Protein AF-A0A834F312-F1 (afdb_monomer_lite)

InterPro domains:
  IPR051148 Zona Pellucida Domain Glycoprotein [PTHR23343] (2-98)

Organism: Oryzias melastigma (NCBI:txid30732)

Sequence (128 aa):
MPVVECGEEAMTLTVRRRRAVQLFLDRANESSVALFHLPPHCGYAVQTNWRDLSLMARYDACHISLEEGRYVLPLLWKGTPIKVSCPVSQLKLLAVRPSSLCCSPYGMTVRVEEVLNEEEPSINGTFV

Structure (mmCIF, N/CA/C/O backbone):
data_AF-A0A834F312-F1
#
_entry.id   AF-A0A834F312-F1
#
loop_
_atom_site.group_PDB
_atom_site.id
_atom_site.type_symbol
_atom_site.label_atom_id
_atom_site.label_alt_id
_atom_site.label_comp_id
_atom_site.label_asym_id
_atom_site.label_entity_id
_atom_site.label_seq_id
_atom_site.pdbx_PDB_ins_code
_atom_site.Cartn_x
_atom_site.Cartn_y
_atom_site.Cartn_z
_atom_site.occupancy
_atom_site.B_iso_or_equiv
_atom_site.auth_seq_id
_atom_site.auth_comp_id
_atom_site.auth_asym_id
_atom_site.auth_atom_id
_atom_site.pdbx_PDB_model_num
ATOM 1 N N . MET A 1 1 ? -9.750 -0.284 -13.789 1.00 72.38 1 MET A N 1
ATOM 2 C CA . MET A 1 1 ? -9.674 0.812 -12.810 1.00 72.38 1 MET A CA 1
ATOM 3 C C . MET A 1 1 ? -9.112 0.216 -11.528 1.00 72.38 1 MET A C 1
ATOM 5 O O . MET A 1 1 ? -9.448 -0.941 -11.291 1.00 72.38 1 MET A O 1
ATOM 9 N N . PRO A 1 2 ? -8.181 0.872 -10.815 1.00 91.31 2 PRO A N 1
ATOM 10 C CA . PRO A 1 2 ? -7.781 0.404 -9.491 1.00 91.31 2 PRO A CA 1
ATOM 11 C C . PRO A 1 2 ? -8.971 0.521 -8.531 1.00 91.31 2 PRO A C 1
ATOM 13 O O . PRO A 1 2 ? -9.775 1.441 -8.675 1.00 91.31 2 PRO A O 1
ATOM 16 N N . VAL A 1 3 ? -9.091 -0.419 -7.602 1.00 96.06 3 VAL A N 1
ATOM 17 C CA . VAL A 1 3 ? -10.130 -0.449 -6.566 1.00 96.06 3 VAL A CA 1
ATOM 18 C C . VAL A 1 3 ? -9.434 -0.538 -5.218 1.00 96.06 3 VAL A C 1
ATOM 20 O O . VAL A 1 3 ? -8.445 -1.258 -5.091 1.00 96.06 3 VAL A O 1
ATOM 23 N N . VAL A 1 4 ? -9.930 0.220 -4.246 1.00 97.19 4 VAL A N 1
ATOM 24 C CA . VAL A 1 4 ? -9.429 0.223 -2.872 1.00 97.19 4 VAL A CA 1
ATOM 25 C C . VAL A 1 4 ? -10.583 -0.174 -1.971 1.00 97.19 4 VAL A C 1
ATOM 27 O O . VAL A 1 4 ? -11.621 0.483 -1.980 1.00 97.19 4 VAL A O 1
ATOM 30 N N . GLU A 1 5 ? -10.394 -1.246 -1.216 1.00 97.44 5 GLU A N 1
ATOM 31 C CA . GLU A 1 5 ? -11.357 -1.735 -0.236 1.00 97.44 5 GLU A CA 1
ATOM 32 C C . GLU A 1 5 ? -10.797 -1.495 1.161 1.00 97.44 5 GLU A C 1
ATOM 34 O O . GLU A 1 5 ? -9.675 -1.899 1.465 1.00 97.44 5 GLU A O 1
ATOM 39 N N . CYS A 1 6 ? -11.569 -0.808 1.998 1.00 96.56 6 CYS A N 1
ATOM 40 C CA . CYS A 1 6 ? -11.188 -0.489 3.366 1.00 96.56 6 CYS A CA 1
ATOM 41 C C . CYS A 1 6 ? -11.852 -1.489 4.307 1.00 96.56 6 CYS A C 1
ATOM 43 O O . CYS A 1 6 ? -13.064 -1.436 4.511 1.00 96.56 6 CYS A O 1
ATOM 45 N N . GLY A 1 7 ? -11.058 -2.406 4.848 1.00 92.94 7 GLY A N 1
ATOM 46 C CA . GLY A 1 7 ? -11.473 -3.294 5.923 1.00 92.94 7 GLY A CA 1
ATOM 47 C C . GLY A 1 7 ? -11.228 -2.667 7.292 1.00 92.94 7 GLY A C 1
ATOM 48 O O . GLY A 1 7 ? -10.727 -1.544 7.414 1.00 92.94 7 GLY A O 1
ATOM 49 N N . GLU A 1 8 ? -11.557 -3.425 8.333 1.00 89.69 8 GLU A N 1
ATOM 50 C CA . GLU A 1 8 ? -11.376 -2.999 9.718 1.00 89.69 8 GLU A CA 1
ATOM 51 C C . GLU A 1 8 ? -9.895 -2.868 10.095 1.00 89.69 8 GLU A C 1
ATOM 53 O O . GLU A 1 8 ? -9.495 -1.871 10.693 1.00 89.69 8 GLU A O 1
ATOM 58 N N . GLU A 1 9 ? -9.058 -3.834 9.711 1.00 91.69 9 GLU A N 1
ATOM 59 C CA . GLU A 1 9 ? -7.635 -3.893 10.086 1.00 91.69 9 GLU A CA 1
ATOM 60 C C . GLU A 1 9 ? -6.663 -3.631 8.934 1.00 91.69 9 GLU A C 1
ATOM 62 O O . GLU A 1 9 ? -5.473 -3.414 9.168 1.00 91.69 9 GLU A O 1
ATOM 67 N N . ALA A 1 10 ? -7.150 -3.645 7.697 1.00 95.38 10 ALA A N 1
ATOM 68 C CA . ALA A 1 10 ? -6.325 -3.550 6.505 1.00 95.38 10 ALA A CA 1
ATOM 69 C C . ALA A 1 10 ? -7.075 -2.882 5.355 1.00 95.38 10 ALA A C 1
ATOM 71 O O . ALA A 1 10 ? -8.304 -2.925 5.286 1.00 95.38 10 ALA A O 1
ATOM 72 N N . MET A 1 11 ? -6.316 -2.336 4.410 1.00 97.31 11 MET A N 1
ATOM 73 C CA . MET A 1 11 ? -6.816 -1.925 3.103 1.00 97.31 11 MET A CA 1
ATOM 74 C C . MET A 1 11 ? -6.338 -2.891 2.021 1.00 97.31 11 MET A C 1
ATOM 76 O O . MET A 1 11 ? -5.225 -3.414 2.098 1.00 97.31 11 MET A O 1
ATOM 80 N N . THR A 1 12 ? -7.151 -3.086 0.988 1.00 97.62 12 THR A N 1
ATOM 81 C CA . THR A 1 12 ? -6.804 -3.918 -0.167 1.00 97.62 12 THR A CA 1
ATOM 82 C C . THR A 1 12 ? -6.849 -3.093 -1.446 1.00 97.62 12 THR A C 1
ATOM 84 O O . THR A 1 12 ? -7.900 -2.591 -1.838 1.00 97.62 12 THR A O 1
ATOM 87 N N . LEU A 1 13 ? -5.703 -2.957 -2.116 1.00 97.31 13 LEU A N 1
ATOM 88 C CA . LEU A 1 13 ? -5.585 -2.360 -3.444 1.00 97.31 13 LEU A CA 1
ATOM 89 C C . LEU A 1 13 ? -5.638 -3.459 -4.507 1.00 97.31 13 LEU A C 1
ATOM 91 O O . LEU A 1 13 ? -4.700 -4.243 -4.642 1.00 97.31 13 LEU A O 1
ATOM 95 N N . THR A 1 14 ? -6.678 -3.444 -5.336 1.00 97.06 14 THR A N 1
ATOM 96 C CA . THR A 1 14 ? -6.785 -4.312 -6.512 1.00 97.06 14 THR A CA 1
ATOM 97 C C . THR A 1 14 ? -6.537 -3.520 -7.787 1.00 97.06 14 THR A C 1
ATOM 99 O O . THR A 1 14 ? -7.192 -2.516 -8.072 1.00 97.06 14 THR A O 1
ATOM 102 N N . VAL A 1 15 ? -5.597 -3.979 -8.606 1.00 96.31 15 VAL A N 1
ATOM 103 C CA . VAL A 1 15 ? -5.215 -3.323 -9.857 1.00 96.31 15 VAL A CA 1
ATOM 104 C C . VAL A 1 15 ? -4.923 -4.356 -10.937 1.00 96.31 15 VAL A C 1
ATOM 106 O O . VAL A 1 15 ? -4.431 -5.448 -10.679 1.00 96.31 15 VAL A O 1
ATOM 109 N N . ARG A 1 16 ? -5.177 -3.999 -12.199 1.00 96.12 16 ARG A N 1
ATOM 110 C CA . ARG A 1 16 ? -4.831 -4.861 -13.338 1.00 96.12 16 ARG A CA 1
ATOM 111 C C . ARG A 1 16 ? -3.343 -5.184 -13.320 1.00 96.12 16 ARG A C 1
ATOM 113 O O . ARG A 1 16 ? -2.528 -4.263 -13.257 1.00 96.12 16 ARG A O 1
ATOM 120 N N . ARG A 1 17 ? -2.985 -6.456 -13.510 1.00 93.69 17 ARG A N 1
ATOM 121 C CA . ARG A 1 17 ? -1.593 -6.936 -13.442 1.00 93.69 17 ARG A CA 1
ATOM 122 C C . ARG A 1 17 ? -0.644 -6.128 -14.335 1.00 93.69 17 ARG A C 1
ATOM 124 O O . ARG A 1 17 ? 0.411 -5.692 -13.893 1.00 93.69 17 ARG A O 1
ATOM 131 N N . ARG A 1 18 ? -1.077 -5.815 -15.562 1.00 93.12 18 ARG A N 1
ATOM 132 C CA . ARG A 1 18 ? -0.337 -4.973 -16.528 1.00 93.12 18 ARG A CA 1
ATOM 133 C C . ARG A 1 18 ? -0.058 -3.536 -16.065 1.00 93.12 18 ARG A C 1
ATOM 135 O O . ARG A 1 18 ? 0.801 -2.879 -16.631 1.00 93.12 18 ARG A O 1
ATOM 142 N N . ARG A 1 19 ? -0.822 -3.016 -15.101 1.00 93.12 19 ARG A N 1
ATOM 143 C CA . ARG A 1 19 ? -0.605 -1.691 -14.495 1.00 93.12 19 ARG A CA 1
ATOM 144 C C . ARG A 1 19 ? 0.198 -1.799 -13.201 1.00 93.12 19 ARG A C 1
ATOM 146 O O . ARG A 1 19 ? 0.976 -0.899 -12.921 1.00 93.12 19 ARG A O 1
ATOM 153 N N . ALA A 1 20 ? 0.067 -2.908 -12.473 1.00 93.06 20 ALA A N 1
ATOM 154 C CA . ALA A 1 20 ? 0.824 -3.171 -11.250 1.00 93.06 20 ALA A CA 1
ATOM 155 C C . ALA A 1 20 ? 2.346 -3.133 -11.458 1.00 93.06 20 ALA A C 1
ATOM 157 O O . ALA A 1 20 ? 3.069 -2.738 -10.558 1.00 93.06 20 ALA A O 1
ATOM 158 N N . VAL A 1 21 ? 2.837 -3.471 -12.657 1.00 92.06 21 VAL A N 1
ATOM 159 C CA . VAL A 1 21 ? 4.277 -3.401 -12.995 1.00 92.06 21 VAL A CA 1
ATOM 160 C C . VAL A 1 21 ? 4.845 -1.977 -12.967 1.00 92.06 21 VAL A C 1
ATOM 162 O O . VAL A 1 21 ? 6.054 -1.796 -12.987 1.00 92.06 21 VAL A O 1
ATOM 165 N N . GLN A 1 22 ? 3.977 -0.964 -12.960 1.00 94.31 22 GLN A N 1
ATOM 166 C CA . GLN A 1 22 ? 4.352 0.447 -12.877 1.00 94.31 22 GLN A CA 1
ATOM 167 C C . GLN A 1 22 ? 4.195 1.005 -11.460 1.00 94.31 22 GLN A C 1
ATOM 169 O O . GLN A 1 22 ? 4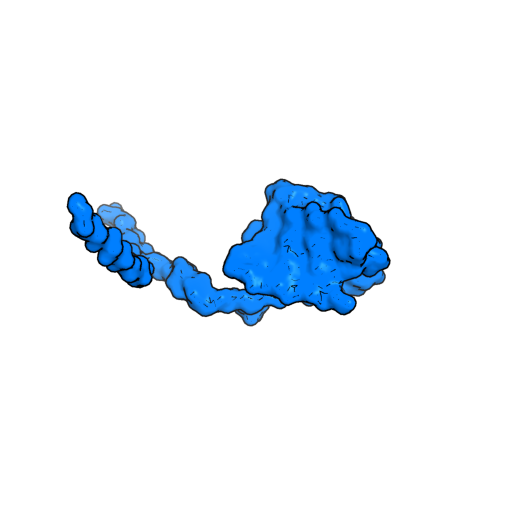.398 2.205 -11.273 1.00 94.31 22 GLN A O 1
ATOM 174 N N . LEU A 1 23 ? 3.783 0.166 -10.504 1.00 95.19 23 LEU A N 1
ATOM 175 C CA . LEU A 1 23 ? 3.531 0.542 -9.124 1.00 95.19 23 LEU A CA 1
ATOM 176 C C . LEU A 1 23 ? 4.630 0.009 -8.210 1.00 95.19 23 LEU A C 1
ATOM 178 O O . LEU A 1 23 ? 4.996 -1.169 -8.257 1.00 95.19 23 LEU A O 1
ATOM 182 N N . PHE A 1 24 ? 5.109 0.896 -7.351 1.00 95.75 24 PHE A N 1
ATOM 183 C CA . PHE A 1 24 ? 6.127 0.614 -6.352 1.00 95.75 24 PHE A CA 1
ATOM 184 C C . PHE A 1 24 ? 5.670 1.170 -5.009 1.00 95.75 24 PHE A C 1
ATOM 186 O O . PHE A 1 24 ? 4.967 2.176 -4.973 1.00 95.75 24 PHE A O 1
ATOM 193 N N . LEU A 1 25 ? 6.069 0.530 -3.917 1.00 94.88 25 LEU A N 1
ATOM 194 C CA . LEU A 1 25 ? 5.964 1.103 -2.585 1.00 94.88 25 LEU A CA 1
ATOM 195 C C . LEU A 1 25 ? 6.958 2.254 -2.466 1.00 94.88 25 LEU A C 1
ATOM 197 O O . LEU A 1 25 ? 8.148 2.075 -2.752 1.00 94.88 25 LEU A O 1
ATOM 201 N N . ASP A 1 26 ? 6.459 3.415 -2.055 1.00 94.44 26 ASP A N 1
ATOM 202 C CA . ASP A 1 26 ? 7.300 4.555 -1.732 1.00 94.44 26 ASP A CA 1
ATOM 203 C C . ASP A 1 26 ? 7.802 4.402 -0.294 1.00 94.44 26 ASP A C 1
ATOM 205 O O . ASP A 1 26 ? 7.018 4.343 0.653 1.00 94.44 26 ASP A O 1
ATOM 209 N N . ARG A 1 27 ? 9.122 4.295 -0.139 1.00 90.56 27 ARG A N 1
ATOM 210 C CA . ARG A 1 27 ? 9.785 4.169 1.163 1.00 90.56 27 ARG A CA 1
ATOM 211 C C . ARG A 1 27 ? 10.565 5.434 1.527 1.00 90.56 27 ARG A C 1
ATOM 213 O O . ARG A 1 27 ? 11.498 5.373 2.326 1.00 90.56 27 ARG A O 1
ATOM 220 N N . ALA A 1 28 ? 10.183 6.574 0.947 1.00 84.38 28 ALA A N 1
ATOM 221 C CA . ALA A 1 28 ? 10.818 7.871 1.137 1.00 84.38 28 ALA A CA 1
ATOM 222 C C . ALA A 1 28 ? 12.329 7.838 0.837 1.00 84.38 28 ALA A C 1
ATOM 224 O O . ALA A 1 28 ? 12.728 7.872 -0.324 1.00 84.38 28 ALA A O 1
ATOM 225 N N . ASN A 1 29 ? 13.172 7.758 1.872 1.00 82.44 29 ASN A N 1
ATOM 226 C CA . ASN A 1 29 ? 14.633 7.791 1.740 1.00 82.44 29 ASN A CA 1
ATOM 227 C C . ASN A 1 29 ? 15.255 6.426 1.395 1.00 82.44 29 ASN A C 1
ATOM 229 O O . ASN A 1 29 ? 16.466 6.339 1.195 1.00 82.44 29 ASN A O 1
ATOM 233 N N . GLU A 1 30 ? 14.457 5.361 1.334 1.00 87.19 30 GLU A N 1
ATOM 234 C CA . GLU A 1 30 ? 14.905 4.033 0.914 1.00 87.19 30 GLU A CA 1
ATOM 235 C C . GLU A 1 30 ? 14.548 3.746 -0.550 1.00 87.19 30 GLU A C 1
ATOM 237 O O . GLU A 1 30 ? 13.697 4.394 -1.160 1.00 87.19 30 GLU A O 1
ATOM 242 N N . SER A 1 31 ? 15.172 2.718 -1.131 1.00 90.00 31 SER A N 1
ATOM 243 C CA . SER A 1 31 ? 14.842 2.280 -2.489 1.00 90.00 31 SER A CA 1
ATOM 244 C C . SER A 1 31 ? 13.375 1.861 -2.593 1.00 90.00 31 SER A C 1
ATOM 246 O O . SER A 1 31 ? 12.862 1.149 -1.733 1.00 90.00 31 SER A O 1
ATOM 248 N N . SER A 1 32 ? 12.682 2.264 -3.656 1.00 92.56 32 SER A N 1
ATOM 249 C CA . SER A 1 32 ? 11.307 1.806 -3.884 1.00 92.56 32 SER A CA 1
ATOM 250 C C . SER A 1 32 ? 11.265 0.304 -4.196 1.00 92.56 32 SER A C 1
ATOM 252 O O . SER A 1 32 ? 12.211 -0.260 -4.752 1.00 92.56 32 SER A O 1
ATOM 254 N N . VAL A 1 33 ? 10.169 -0.362 -3.826 1.00 93.44 33 VAL A N 1
ATOM 255 C CA . VAL A 1 33 ? 10.005 -1.816 -4.013 1.00 93.44 33 VAL A CA 1
ATOM 256 C C . VAL A 1 33 ? 8.804 -2.079 -4.899 1.00 93.44 33 VAL A C 1
ATOM 258 O O . VAL A 1 33 ? 7.714 -1.586 -4.630 1.00 93.44 33 VAL A O 1
ATOM 261 N N . ALA A 1 34 ? 8.980 -2.865 -5.959 1.00 93.75 34 ALA A N 1
ATOM 262 C CA . ALA A 1 34 ? 7.863 -3.239 -6.819 1.00 93.75 34 ALA A CA 1
ATOM 263 C C . ALA A 1 34 ? 6.820 -4.031 -6.021 1.00 93.75 34 ALA A C 1
ATOM 265 O O . ALA A 1 34 ? 7.184 -4.917 -5.247 1.00 93.75 34 ALA A O 1
ATOM 266 N N . LEU A 1 35 ? 5.529 -3.778 -6.263 1.00 92.44 35 LEU A N 1
ATOM 267 C CA . LEU A 1 35 ? 4.460 -4.430 -5.491 1.00 92.44 35 LEU A CA 1
ATOM 268 C C . LEU A 1 35 ? 4.540 -5.964 -5.520 1.00 92.44 35 LEU A C 1
ATOM 270 O O . LEU A 1 35 ? 4.227 -6.611 -4.532 1.00 92.44 35 LEU A O 1
ATOM 274 N N . PHE A 1 36 ? 5.006 -6.551 -6.624 1.00 88.69 36 PHE A N 1
ATOM 275 C CA . PHE A 1 36 ? 5.184 -8.002 -6.770 1.00 88.69 36 PHE A CA 1
ATOM 276 C C . PHE A 1 36 ? 6.252 -8.611 -5.851 1.00 88.69 36 PHE A C 1
ATOM 278 O O . PHE A 1 36 ? 6.259 -9.822 -5.656 1.00 88.69 36 PHE A O 1
ATOM 285 N N . HIS A 1 37 ? 7.163 -7.791 -5.332 1.00 89.06 37 HIS A N 1
ATOM 286 C CA . HIS A 1 37 ? 8.304 -8.214 -4.523 1.00 89.06 37 HIS A CA 1
ATOM 287 C C . HIS A 1 37 ? 8.212 -7.713 -3.084 1.00 89.06 37 HIS A C 1
ATOM 289 O O . HIS A 1 37 ? 9.210 -7.742 -2.365 1.00 89.06 37 HIS A O 1
ATOM 295 N N . LEU A 1 38 ? 7.040 -7.231 -2.657 1.00 87.69 38 LEU A N 1
ATOM 296 C CA . LEU A 1 38 ? 6.883 -6.768 -1.290 1.00 87.69 38 LEU A CA 1
ATOM 297 C C . LEU A 1 38 ? 7.088 -7.926 -0.306 1.00 87.69 38 LEU A C 1
ATOM 299 O O . LEU A 1 38 ? 6.411 -8.952 -0.420 1.00 87.69 38 LEU A O 1
ATOM 303 N N . PRO A 1 39 ? 8.020 -7.783 0.652 1.00 76.19 39 PRO A N 1
ATOM 304 C CA . PRO A 1 39 ? 8.270 -8.820 1.632 1.00 76.19 39 PRO A CA 1
ATOM 305 C C . PRO A 1 39 ? 7.074 -8.933 2.593 1.00 76.19 39 PRO A C 1
ATOM 307 O O . PRO A 1 39 ? 6.575 -7.912 3.071 1.00 76.19 39 PRO A O 1
ATOM 310 N N . PRO A 1 40 ? 6.643 -10.154 2.953 1.00 80.19 40 PRO A N 1
ATOM 311 C CA . PRO A 1 40 ? 5.493 -10.359 3.838 1.00 80.19 40 PRO A CA 1
ATOM 312 C C . PRO A 1 40 ? 5.775 -9.991 5.304 1.00 80.19 40 PRO A C 1
ATOM 314 O O . PRO A 1 40 ? 4.864 -9.939 6.123 1.00 80.19 40 PRO A O 1
ATOM 317 N N . HIS A 1 41 ? 7.038 -9.728 5.651 1.00 82.56 41 HIS A N 1
ATOM 318 C CA . HIS A 1 41 ? 7.506 -9.598 7.032 1.00 82.56 41 HIS A CA 1
ATOM 319 C C . HIS A 1 41 ? 6.935 -8.404 7.809 1.00 82.56 41 HIS A C 1
ATOM 321 O O . HIS A 1 41 ? 7.099 -8.361 9.023 1.00 82.56 41 HIS A O 1
ATOM 327 N N . CYS A 1 42 ? 6.265 -7.455 7.149 1.00 87.62 42 CYS A N 1
ATOM 328 C CA . CYS A 1 42 ? 5.732 -6.266 7.812 1.00 87.62 42 CYS A CA 1
ATOM 329 C C . CYS A 1 42 ? 4.318 -5.895 7.349 1.00 87.62 42 CYS A C 1
ATOM 331 O O . CYS A 1 42 ? 4.078 -4.791 6.869 1.00 87.62 42 CYS A O 1
ATOM 333 N N . GLY A 1 43 ? 3.381 -6.837 7.462 1.00 93.06 43 GLY A N 1
ATOM 334 C CA . GLY A 1 43 ? 1.946 -6.557 7.326 1.00 93.06 43 GLY A CA 1
ATOM 335 C C . GLY A 1 43 ? 1.425 -6.396 5.895 1.00 93.06 43 GLY A C 1
ATOM 336 O O . GLY A 1 43 ? 0.289 -5.956 5.709 1.00 93.06 43 GLY A O 1
ATOM 337 N N . TYR A 1 44 ? 2.221 -6.787 4.897 1.00 95.12 44 TYR A N 1
ATOM 338 C CA . TYR A 1 44 ? 1.823 -6.839 3.492 1.00 95.12 44 TYR A CA 1
ATOM 339 C C . TYR A 1 44 ? 1.532 -8.269 3.042 1.00 95.12 44 TYR A C 1
ATOM 341 O O . TYR A 1 44 ? 2.277 -9.195 3.359 1.00 95.12 44 TYR A O 1
ATOM 349 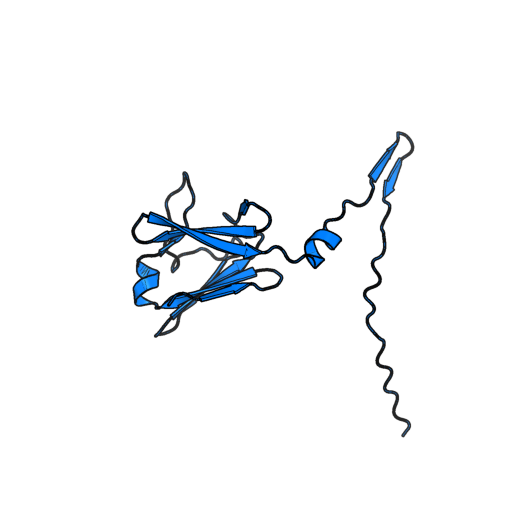N N . ALA A 1 45 ? 0.491 -8.440 2.232 1.00 94.81 45 ALA A N 1
ATOM 350 C CA . ALA A 1 45 ? 0.224 -9.676 1.512 1.00 94.81 45 ALA A CA 1
ATOM 351 C C . ALA A 1 45 ? -0.099 -9.369 0.049 1.00 94.81 45 ALA A C 1
ATOM 353 O O . ALA A 1 45 ? -0.950 -8.534 -0.259 1.00 94.81 45 ALA A O 1
ATOM 354 N N . VAL A 1 46 ? 0.589 -10.058 -0.861 1.00 94.69 46 VAL A N 1
ATOM 355 C CA . VAL A 1 46 ? 0.440 -9.865 -2.305 1.00 94.69 46 VAL A CA 1
ATOM 356 C C . VAL A 1 46 ? -0.135 -11.129 -2.913 1.00 94.69 46 VAL A C 1
ATOM 358 O O . VAL A 1 46 ? 0.453 -12.204 -2.815 1.00 94.69 46 VAL A O 1
ATOM 361 N N . GLN A 1 47 ? -1.270 -10.990 -3.587 1.00 94.38 47 GLN A N 1
ATOM 362 C CA . GLN A 1 47 ? -1.866 -12.049 -4.387 1.00 94.38 47 GLN A CA 1
ATOM 363 C C . GLN A 1 47 ? -1.939 -11.610 -5.842 1.00 94.38 47 GLN A C 1
ATOM 365 O O . GLN A 1 47 ? -2.269 -10.468 -6.160 1.00 94.38 47 GLN A O 1
ATOM 370 N N . THR A 1 48 ? -1.645 -12.518 -6.765 1.00 93.00 48 THR A N 1
ATOM 371 C CA . THR A 1 48 ? -1.740 -12.228 -8.194 1.00 93.00 48 THR A CA 1
ATOM 372 C C . THR A 1 48 ? -2.410 -13.370 -8.931 1.00 93.00 48 THR A C 1
ATOM 374 O O . THR A 1 48 ? -2.143 -14.539 -8.676 1.00 93.00 48 THR A O 1
ATOM 377 N N . ASN A 1 49 ? -3.267 -13.018 -9.881 1.00 92.06 49 ASN A N 1
ATOM 378 C CA . ASN A 1 49 ? -3.824 -13.946 -10.852 1.00 92.06 49 ASN A CA 1
ATOM 379 C C . ASN A 1 49 ? -3.492 -13.454 -12.272 1.00 92.06 49 ASN A C 1
ATOM 381 O O . ASN A 1 49 ? -2.674 -12.546 -12.463 1.00 92.06 49 ASN A O 1
ATOM 385 N N . TRP A 1 50 ? -4.079 -14.066 -13.300 1.00 92.31 50 TRP A N 1
ATOM 386 C CA . TRP A 1 50 ? -3.807 -13.693 -14.695 1.00 92.31 50 TRP A CA 1
ATOM 387 C C . TRP A 1 50 ? -4.289 -12.278 -15.050 1.00 92.31 50 TRP A C 1
ATOM 389 O O . TRP A 1 50 ? -3.768 -11.651 -15.971 1.00 92.31 50 TRP A O 1
ATOM 399 N N . ARG A 1 51 ? -5.290 -11.761 -14.332 1.00 94.44 51 ARG A N 1
ATOM 400 C CA . ARG A 1 51 ? -5.971 -10.499 -14.631 1.00 94.44 51 ARG A CA 1
ATOM 401 C C . ARG A 1 51 ? -5.478 -9.351 -13.752 1.00 94.44 51 ARG A C 1
ATOM 403 O O . ARG A 1 51 ? -5.202 -8.260 -14.265 1.00 94.44 51 ARG A O 1
ATOM 410 N N . ASP A 1 52 ? -5.349 -9.606 -12.460 1.00 95.88 52 ASP A N 1
ATOM 411 C CA . ASP A 1 52 ? -5.213 -8.602 -11.416 1.00 95.88 52 ASP A CA 1
ATOM 412 C C . ASP A 1 52 ? -4.104 -8.971 -10.412 1.00 95.88 52 ASP A C 1
ATOM 414 O O . ASP A 1 52 ? -3.675 -10.123 -10.282 1.00 95.88 52 ASP A O 1
ATOM 418 N N . LEU A 1 53 ? -3.611 -7.944 -9.730 1.00 95.75 53 LEU A N 1
ATOM 419 C CA . LEU A 1 53 ? -2.815 -8.022 -8.515 1.00 95.75 53 LEU A CA 1
ATOM 420 C C . LEU A 1 53 ? -3.639 -7.387 -7.394 1.00 95.75 53 LEU A C 1
ATOM 422 O O 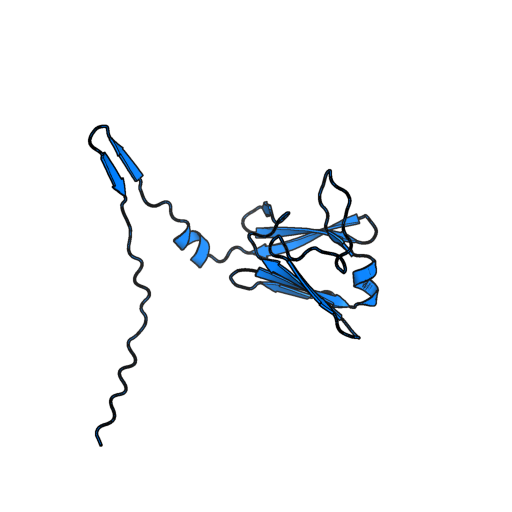. LEU A 1 53 ? -4.204 -6.310 -7.588 1.00 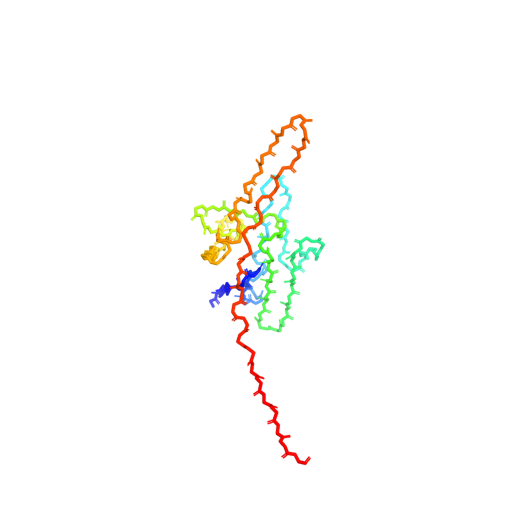95.75 53 LEU A O 1
ATOM 426 N N . SER A 1 54 ? -3.682 -8.062 -6.253 1.00 96.12 54 SER A N 1
ATOM 427 C CA . SER A 1 54 ? -4.259 -7.581 -5.008 1.00 96.12 54 SER A CA 1
ATOM 428 C C . SER A 1 54 ? -3.143 -7.424 -3.981 1.00 96.12 54 SER A C 1
ATOM 430 O O . SER A 1 54 ? -2.384 -8.363 -3.731 1.00 96.12 54 SER A O 1
ATOM 432 N N . LEU A 1 55 ? -3.017 -6.220 -3.436 1.00 96.25 55 LEU A N 1
ATOM 433 C CA . LEU A 1 55 ? -2.133 -5.896 -2.328 1.00 96.25 55 LEU A CA 1
ATOM 434 C C . LEU A 1 55 ? -2.998 -5.613 -1.108 1.00 96.25 55 LEU A C 1
ATOM 436 O O . LEU A 1 55 ? -3.667 -4.584 -1.064 1.00 96.25 55 LEU A O 1
ATOM 440 N N . MET A 1 56 ? -2.944 -6.494 -0.120 1.00 96.62 56 MET A N 1
ATOM 441 C CA . MET A 1 56 ? -3.476 -6.230 1.207 1.00 96.62 56 MET A CA 1
ATOM 442 C C . MET A 1 56 ? -2.367 -5.616 2.064 1.00 96.62 56 MET A C 1
ATOM 444 O O . MET A 1 56 ? -1.261 -6.155 2.141 1.00 96.62 56 MET A O 1
ATOM 448 N N . ALA A 1 57 ? -2.667 -4.492 2.702 1.00 96.75 57 ALA A N 1
ATOM 449 C CA . ALA A 1 57 ? -1.787 -3.798 3.628 1.00 96.75 57 ALA A CA 1
ATOM 450 C C . ALA A 1 57 ? -2.531 -3.589 4.945 1.00 96.75 57 ALA A C 1
ATOM 452 O O . ALA A 1 57 ? -3.545 -2.886 4.984 1.00 96.75 57 ALA A O 1
ATOM 453 N N . ARG A 1 58 ? -2.042 -4.209 6.020 1.00 95.94 58 ARG A N 1
ATOM 454 C CA . ARG A 1 58 ? -2.548 -3.941 7.368 1.00 95.94 58 ARG A CA 1
ATOM 455 C C . ARG A 1 58 ? -2.277 -2.489 7.747 1.00 95.94 58 ARG A C 1
ATOM 457 O O . ARG A 1 58 ? -1.283 -1.915 7.319 1.00 95.94 58 ARG A O 1
ATOM 464 N N . TYR A 1 59 ? -3.129 -1.892 8.569 1.00 95.06 59 TYR A N 1
ATOM 465 C CA . TYR A 1 59 ? -2.944 -0.502 8.993 1.00 95.06 59 TYR A CA 1
ATOM 466 C C . TYR A 1 59 ? -1.736 -0.292 9.922 1.00 95.06 59 TYR A C 1
ATOM 468 O O . TYR A 1 59 ? -1.286 0.837 10.079 1.00 95.06 59 TYR A O 1
ATOM 476 N N . ASP A 1 60 ? -1.196 -1.366 10.501 1.00 93.06 60 ASP A N 1
ATOM 477 C CA . ASP A 1 60 ? 0.062 -1.400 11.255 1.00 93.06 60 ASP A CA 1
ATOM 478 C C . ASP A 1 60 ? 1.257 -1.907 10.419 1.00 93.06 60 ASP A C 1
ATOM 480 O O . ASP A 1 60 ? 2.320 -2.204 10.964 1.00 93.06 60 ASP A O 1
ATOM 484 N N . ALA A 1 61 ? 1.098 -2.019 9.095 1.00 93.62 61 ALA A N 1
ATOM 485 C CA . ALA A 1 61 ? 2.182 -2.375 8.187 1.00 93.62 61 ALA A CA 1
ATOM 486 C C . ALA A 1 61 ? 3.237 -1.260 8.091 1.00 93.62 61 ALA A C 1
ATOM 488 O O . ALA A 1 61 ? 2.965 -0.073 8.291 1.00 93.62 61 ALA A O 1
ATOM 489 N N . CYS A 1 62 ? 4.456 -1.639 7.709 1.00 92.31 62 CYS A N 1
ATOM 490 C CA . CYS A 1 62 ? 5.547 -0.690 7.490 1.00 92.31 62 CYS A CA 1
ATOM 491 C C . CYS A 1 62 ? 5.160 0.336 6.425 1.00 92.31 62 CYS A C 1
ATOM 493 O O . CYS A 1 62 ? 4.576 -0.034 5.417 1.00 92.31 62 CYS A O 1
ATOM 495 N N . HIS A 1 63 ? 5.558 1.597 6.581 1.00 92.81 63 HIS A N 1
ATOM 496 C CA . HIS A 1 63 ? 5.257 2.685 5.635 1.00 92.81 63 HIS A CA 1
ATOM 497 C C . HIS A 1 63 ? 3.770 3.061 5.506 1.00 92.81 63 HIS A C 1
ATOM 499 O O . HIS A 1 63 ? 3.441 3.877 4.650 1.00 92.81 63 HIS A O 1
ATOM 505 N N . ILE A 1 64 ? 2.879 2.543 6.358 1.00 94.56 64 ILE A N 1
ATOM 506 C CA . ILE A 1 64 ? 1.557 3.149 6.547 1.00 94.56 64 ILE A CA 1
ATOM 507 C C . ILE A 1 64 ? 1.693 4.364 7.466 1.00 94.56 64 ILE A C 1
ATOM 509 O O . ILE A 1 64 ? 2.277 4.271 8.546 1.00 94.56 64 ILE A O 1
ATOM 513 N N . SER A 1 65 ? 1.141 5.503 7.052 1.00 94.25 65 SER A N 1
ATOM 514 C CA . SER A 1 65 ? 1.034 6.712 7.874 1.00 94.25 65 SER A CA 1
ATOM 515 C C . SER A 1 65 ? -0.419 6.992 8.257 1.00 94.25 65 SER A C 1
ATOM 517 O O . SER A 1 65 ? -1.356 6.572 7.575 1.00 94.25 65 SER A O 1
ATOM 519 N N . LEU A 1 66 ? -0.616 7.710 9.365 1.00 93.50 66 LEU A N 1
ATOM 520 C CA . LEU A 1 66 ? -1.907 8.286 9.727 1.00 93.50 66 LEU A CA 1
ATOM 521 C C . LEU A 1 66 ? -1.882 9.780 9.404 1.00 93.50 66 LEU A C 1
ATOM 523 O O . LEU A 1 66 ? -1.162 10.545 10.042 1.00 93.50 66 LEU A O 1
ATOM 527 N N . GLU A 1 67 ? -2.677 10.192 8.424 1.00 94.19 67 GLU A N 1
ATOM 528 C CA . GLU A 1 67 ? -2.761 11.577 7.961 1.00 94.19 67 GLU A CA 1
ATOM 529 C C . GLU A 1 67 ? -4.223 12.014 7.978 1.00 94.19 67 GLU A C 1
ATOM 531 O O . GLU A 1 67 ? -5.068 11.360 7.370 1.00 94.19 67 GLU A O 1
ATOM 536 N N . GLU A 1 68 ? -4.540 13.093 8.699 1.00 91.25 68 GLU A N 1
ATOM 537 C CA . GLU A 1 68 ? -5.890 13.689 8.711 1.00 91.25 68 GLU A CA 1
ATOM 538 C C . GLU A 1 68 ? -7.016 12.668 9.007 1.00 91.25 68 GLU A C 1
ATOM 540 O O . GLU A 1 68 ? -8.098 12.706 8.424 1.00 91.25 68 GLU A O 1
ATOM 545 N N . GLY A 1 69 ? -6.759 11.708 9.906 1.00 89.31 69 GLY A N 1
ATOM 546 C CA . GLY A 1 69 ? -7.729 10.660 10.253 1.00 89.31 69 GLY A CA 1
ATOM 547 C C . GLY A 1 69 ? -7.899 9.573 9.184 1.00 89.31 69 GLY A C 1
ATOM 548 O O . GLY A 1 69 ? -8.929 8.894 9.149 1.00 89.31 69 GLY A O 1
ATOM 549 N N . ARG A 1 70 ? -6.908 9.393 8.305 1.00 94.62 70 ARG A N 1
ATOM 550 C CA . ARG A 1 70 ? -6.874 8.343 7.283 1.00 94.62 70 ARG A CA 1
ATOM 551 C C . ARG A 1 70 ? -5.579 7.553 7.362 1.00 94.62 70 ARG A C 1
ATOM 553 O O . ARG A 1 70 ? -4.502 8.132 7.476 1.00 94.62 70 ARG A O 1
ATOM 560 N N . TYR A 1 71 ? -5.680 6.238 7.235 1.00 96.56 71 TYR A N 1
ATOM 561 C CA . TYR A 1 71 ? -4.521 5.401 6.960 1.00 96.56 71 TYR A CA 1
ATOM 562 C C . TYR A 1 71 ? -4.098 5.611 5.515 1.00 96.56 71 TYR A C 1
ATOM 564 O O . TYR A 1 71 ? -4.934 5.508 4.615 1.00 96.56 71 TYR A O 1
ATOM 572 N N . VAL A 1 72 ? -2.822 5.902 5.296 1.00 97.31 72 VAL A N 1
ATOM 573 C CA . VAL A 1 72 ? -2.253 6.244 3.996 1.00 97.31 72 VAL A CA 1
ATOM 574 C C . VAL A 1 72 ? -1.121 5.279 3.669 1.00 97.31 72 VAL A C 1
ATOM 576 O O . VAL A 1 72 ? -0.163 5.147 4.422 1.00 97.31 72 VAL A O 1
ATOM 579 N N . LEU A 1 73 ? -1.238 4.625 2.516 1.00 96.38 73 LEU A N 1
ATOM 580 C CA . LEU A 1 73 ? -0.188 3.837 1.886 1.00 96.38 73 LEU A CA 1
ATOM 581 C C . LEU A 1 73 ? 0.411 4.648 0.722 1.00 96.38 73 LEU A C 1
ATOM 583 O O . LEU A 1 73 ? -0.288 4.882 -0.276 1.00 96.38 73 LEU A O 1
ATOM 587 N N . PRO A 1 74 ? 1.675 5.089 0.821 1.00 96.38 74 PRO A N 1
ATOM 588 C CA . PRO A 1 74 ? 2.337 5.847 -0.229 1.00 96.38 74 PRO A CA 1
ATOM 589 C C . PRO A 1 74 ? 2.899 4.908 -1.305 1.00 96.38 74 PRO A C 1
ATOM 591 O O . PRO A 1 74 ? 3.585 3.927 -1.023 1.00 96.38 74 PRO A O 1
ATOM 594 N N . LEU A 1 75 ? 2.603 5.204 -2.569 1.00 95.69 75 LEU A N 1
ATOM 595 C CA . LEU A 1 75 ? 3.070 4.437 -3.722 1.00 95.69 75 LEU A CA 1
ATOM 596 C C . LEU A 1 75 ? 3.664 5.372 -4.777 1.00 95.69 75 LEU A C 1
ATOM 598 O O . LEU A 1 75 ? 3.352 6.557 -4.829 1.00 95.69 75 LEU A O 1
ATOM 602 N N . LEU A 1 76 ?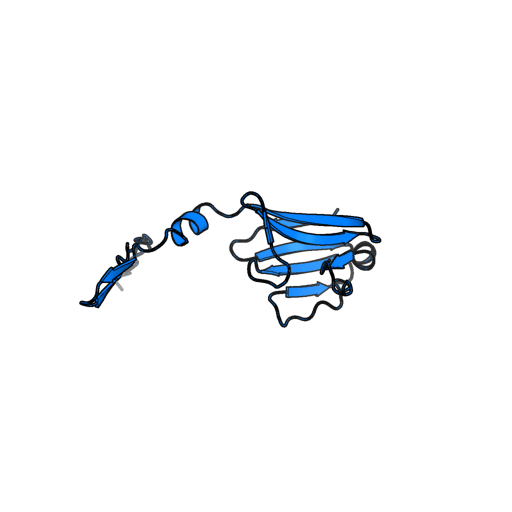 4.447 4.816 -5.694 1.00 95.81 76 LEU A N 1
ATOM 603 C CA . LEU A 1 76 ? 4.902 5.490 -6.904 1.00 95.81 76 LEU A CA 1
ATOM 604 C C . LEU A 1 76 ? 4.221 4.863 -8.120 1.00 95.81 76 LEU A C 1
ATOM 606 O O . LEU A 1 76 ? 4.380 3.668 -8.368 1.00 95.81 76 LEU A O 1
ATOM 610 N N . TRP A 1 77 ? 3.517 5.663 -8.921 1.00 94.31 77 TRP A N 1
ATOM 611 C CA . TRP A 1 77 ? 3.065 5.275 -10.258 1.00 94.31 77 TRP A CA 1
ATOM 612 C C . TRP A 1 77 ? 4.026 5.857 -11.285 1.00 94.31 77 TRP A C 1
ATOM 614 O O . TRP A 1 77 ? 4.033 7.064 -11.504 1.00 94.31 77 TRP A O 1
ATOM 624 N N . LYS A 1 78 ? 4.796 5.008 -11.986 1.00 93.44 78 LYS A N 1
ATOM 625 C CA . LYS A 1 78 ? 5.798 5.463 -12.978 1.00 93.44 78 LYS A CA 1
ATOM 626 C C . LYS A 1 78 ? 6.732 6.547 -12.393 1.00 93.44 78 LYS A C 1
ATOM 628 O O . LYS A 1 78 ? 7.099 7.488 -13.086 1.00 93.44 78 LYS A O 1
ATOM 633 N N . GLY A 1 79 ? 7.072 6.434 -11.107 1.00 92.50 79 GLY A N 1
ATOM 634 C CA . GLY A 1 79 ? 7.895 7.411 -10.384 1.00 92.50 79 GLY A CA 1
ATOM 635 C C . GLY A 1 79 ? 7.146 8.631 -9.832 1.00 92.50 79 GLY A C 1
ATOM 636 O O . GLY A 1 79 ? 7.740 9.404 -9.093 1.00 92.50 79 GLY A O 1
ATOM 637 N N . THR A 1 80 ? 5.858 8.811 -10.135 1.00 94.69 80 THR A N 1
ATOM 638 C CA . THR A 1 80 ? 5.039 9.881 -9.549 1.00 94.69 80 THR A CA 1
ATOM 639 C C . THR A 1 80 ? 4.411 9.417 -8.231 1.00 94.69 80 THR A C 1
ATOM 641 O O . THR A 1 80 ? 3.714 8.398 -8.245 1.00 94.69 80 THR A O 1
ATOM 644 N N . PRO A 1 81 ? 4.598 10.146 -7.115 1.00 95.12 81 PRO A N 1
ATOM 645 C CA . PRO A 1 81 ? 3.969 9.810 -5.842 1.00 95.12 81 PRO A CA 1
ATOM 646 C C . PRO A 1 81 ? 2.443 9.852 -5.917 1.00 95.12 81 PRO A C 1
ATOM 648 O O . PRO A 1 81 ? 1.850 10.811 -6.411 1.00 95.12 81 PRO A O 1
ATOM 651 N N . ILE A 1 82 ? 1.809 8.805 -5.402 1.00 95.12 82 ILE A N 1
ATOM 652 C CA . ILE A 1 82 ? 0.365 8.686 -5.217 1.00 95.12 82 ILE A CA 1
ATOM 653 C C . ILE A 1 82 ? 0.080 8.120 -3.823 1.00 95.12 82 ILE A C 1
ATOM 655 O O . ILE A 1 82 ? 0.924 7.466 -3.213 1.00 95.12 82 ILE A O 1
ATOM 659 N N . LYS A 1 83 ? -1.137 8.335 -3.329 1.00 95.19 83 LYS A N 1
ATOM 660 C CA . LYS A 1 83 ? -1.577 7.845 -2.020 1.00 95.19 83 LYS A CA 1
ATOM 661 C C . LYS A 1 83 ? -2.806 6.963 -2.176 1.00 95.19 83 LYS A C 1
ATOM 663 O O . LYS A 1 83 ? -3.773 7.349 -2.831 1.00 95.19 83 LYS A O 1
ATOM 668 N N . VAL A 1 84 ? -2.777 5.796 -1.547 1.00 95.38 84 VAL A N 1
ATOM 669 C CA . VAL A 1 84 ? -3.965 4.973 -1.299 1.00 95.38 84 VAL A CA 1
ATOM 670 C C . VAL A 1 84 ? -4.391 5.242 0.136 1.00 95.38 84 VAL A C 1
ATOM 672 O O . VAL A 1 84 ? -3.539 5.239 1.017 1.00 95.38 84 VAL A O 1
ATOM 675 N N . SER A 1 85 ? -5.671 5.535 0.385 1.00 96.12 85 SER A N 1
ATOM 676 C CA . SER A 1 85 ? -6.103 5.888 1.741 1.00 96.12 85 SER A CA 1
ATOM 677 C C . SER A 1 85 ? -7.468 5.351 2.138 1.00 96.12 85 SER A C 1
ATOM 679 O O . SER A 1 85 ? -8.405 5.351 1.336 1.00 96.12 85 SER A O 1
ATOM 681 N N . CYS A 1 86 ? -7.588 4.996 3.415 1.00 96.69 86 CYS A N 1
ATOM 682 C CA . CYS A 1 86 ? -8.820 4.543 4.051 1.00 96.69 86 CYS A CA 1
ATOM 683 C C . CYS A 1 86 ? -9.132 5.377 5.299 1.00 96.69 86 CYS A C 1
ATOM 685 O O . CYS A 1 86 ? -8.207 5.734 6.028 1.00 96.69 86 CYS A O 1
ATOM 687 N N . PRO A 1 87 ? -10.407 5.720 5.554 1.00 94.50 87 PRO A N 1
ATOM 688 C CA . PRO A 1 87 ? -10.786 6.441 6.764 1.00 94.50 87 PRO A CA 1
ATOM 689 C C . PRO A 1 87 ? -10.571 5.569 8.006 1.00 94.50 87 PRO A C 1
ATOM 691 O O . PRO A 1 87 ? -10.779 4.357 7.959 1.00 94.50 87 PRO A O 1
ATOM 694 N N . VAL A 1 88 ? -10.197 6.184 9.128 1.00 89.06 88 VAL A N 1
ATOM 695 C CA . VAL A 1 88 ? -10.208 5.497 10.424 1.00 89.06 88 VAL A CA 1
ATOM 696 C C . VAL A 1 88 ? -11.657 5.283 10.860 1.00 89.06 88 VAL A C 1
ATOM 698 O O . VAL A 1 88 ? -12.441 6.230 10.942 1.00 89.06 88 VAL A O 1
ATOM 701 N N . SER A 1 89 ? -12.021 4.039 11.163 1.00 80.06 89 SER A N 1
ATOM 702 C CA . SER A 1 89 ? -13.337 3.704 11.708 1.00 80.06 89 SER A CA 1
ATOM 703 C C . SER A 1 89 ? -13.545 4.385 13.065 1.00 80.06 89 SER A C 1
ATOM 705 O O . SER A 1 89 ? -12.699 4.272 13.952 1.00 80.06 89 SER A O 1
ATOM 707 N N . GLN A 1 90 ? -14.694 5.039 13.274 1.00 64.38 90 GLN A N 1
ATOM 708 C CA . GLN A 1 90 ? -15.013 5.705 14.550 1.00 64.38 90 GLN A CA 1
ATOM 709 C C . GLN A 1 90 ? -15.008 4.738 15.749 1.00 64.38 90 GLN A C 1
ATOM 711 O O . GLN A 1 90 ? -14.643 5.133 16.851 1.00 64.38 90 GLN A O 1
ATOM 716 N N . LEU A 1 91 ? -15.309 3.455 15.522 1.00 61.34 91 LEU A N 1
ATOM 717 C CA . LEU A 1 91 ? -15.196 2.394 16.531 1.00 61.34 91 LEU A CA 1
ATOM 718 C C . LEU A 1 91 ? -13.754 2.206 17.042 1.00 61.34 91 LEU A C 1
ATOM 720 O O . LEU A 1 91 ? -13.546 2.005 18.235 1.00 61.34 91 LEU A O 1
ATOM 724 N N . LYS A 1 92 ? -12.737 2.375 16.184 1.00 57.91 92 LYS A N 1
ATOM 725 C CA . LYS A 1 92 ? -11.328 2.352 16.612 1.00 57.91 92 LYS A CA 1
ATOM 726 C C . LYS A 1 92 ? -10.931 3.598 17.398 1.00 57.91 92 LYS A C 1
ATOM 728 O O . LYS A 1 92 ? -10.123 3.493 18.313 1.00 57.91 92 LYS A O 1
ATOM 733 N N . LEU A 1 93 ? -11.514 4.761 17.103 1.00 54.69 93 LEU A N 1
ATOM 734 C CA . LEU A 1 93 ? -11.284 5.971 17.906 1.00 54.69 93 LEU A CA 1
ATOM 735 C C . LEU A 1 93 ? -11.787 5.800 19.347 1.00 54.69 93 LEU A C 1
ATOM 737 O O . LEU A 1 93 ? -11.194 6.356 20.267 1.00 54.69 93 LEU A O 1
ATOM 741 N N . LEU A 1 94 ? -12.847 5.008 19.542 1.00 53.03 94 LEU A N 1
ATOM 742 C CA . LEU A 1 94 ? -13.378 4.676 20.865 1.00 53.03 94 LEU A CA 1
ATOM 743 C C . LEU A 1 94 ? -12.513 3.643 21.601 1.00 53.03 94 LEU A C 1
ATOM 745 O O . LEU A 1 94 ? -12.314 3.793 22.800 1.00 53.03 94 LEU A O 1
ATOM 749 N N . ALA A 1 95 ? -11.932 2.663 20.900 1.00 54.91 95 ALA A N 1
ATOM 750 C CA . ALA A 1 95 ? -10.972 1.716 21.487 1.00 54.91 95 ALA A CA 1
ATOM 751 C C . ALA A 1 95 ? -9.625 2.368 21.872 1.00 54.91 95 ALA A C 1
ATOM 753 O O . ALA A 1 95 ? -8.931 1.885 22.761 1.00 54.91 95 ALA A O 1
ATOM 754 N N . VAL A 1 96 ? -9.256 3.475 21.217 1.00 50.81 96 VAL A N 1
ATOM 755 C CA . VAL A 1 96 ? -8.036 4.259 21.493 1.00 50.81 96 VAL A CA 1
ATOM 756 C C . VAL A 1 96 ? -8.285 5.365 22.532 1.00 50.81 96 VAL A C 1
ATOM 758 O O . VAL A 1 96 ? -7.403 6.187 22.786 1.00 50.81 96 VAL A O 1
ATOM 761 N N . ARG A 1 97 ? -9.455 5.410 23.192 1.00 53.97 97 ARG A N 1
ATOM 762 C CA . ARG A 1 97 ? -9.606 6.281 24.367 1.00 53.97 97 ARG A CA 1
ATOM 763 C C . ARG A 1 97 ? -8.521 5.896 25.382 1.00 53.97 97 ARG A C 1
ATOM 765 O O . ARG A 1 97 ? -8.470 4.733 25.778 1.00 53.97 97 ARG A O 1
ATOM 772 N N . PRO A 1 98 ? -7.635 6.823 25.789 1.00 55.50 98 PRO A N 1
ATOM 773 C CA . PRO A 1 98 ? -6.585 6.482 26.729 1.00 55.50 98 PRO A CA 1
ATOM 774 C C . PRO A 1 98 ? -7.254 6.066 28.034 1.00 55.50 98 PRO A C 1
ATOM 776 O O . PRO A 1 98 ? -7.996 6.850 28.632 1.00 55.50 98 PRO A O 1
ATOM 779 N N . SER A 1 99 ? -7.000 4.832 28.468 1.00 57.97 99 SER A N 1
ATOM 780 C CA . SER A 1 99 ? -7.275 4.433 29.841 1.00 57.97 99 SER A CA 1
ATOM 781 C C . SER A 1 99 ? -6.638 5.484 30.747 1.00 57.97 99 SER A C 1
ATOM 783 O O . SER A 1 99 ? -5.478 5.866 30.575 1.00 57.97 99 SER A O 1
ATOM 785 N N . SER A 1 100 ? -7.425 6.055 31.656 1.00 64.62 100 SER A N 1
ATOM 786 C CA . SER A 1 100 ? -6.893 7.059 32.570 1.00 64.62 100 SER A CA 1
ATOM 787 C C . SER A 1 100 ? -5.888 6.364 33.491 1.00 64.62 100 SER A C 1
ATOM 789 O O . SER A 1 100 ? -6.252 5.458 34.247 1.00 64.62 100 SER A O 1
ATOM 791 N N . LEU A 1 101 ? -4.617 6.757 33.377 1.00 60.91 101 LEU A N 1
ATOM 792 C CA . LEU A 1 101 ? -3.509 6.264 34.190 1.00 60.91 101 LEU A CA 1
ATOM 793 C C . LEU A 1 101 ? -3.145 7.336 35.216 1.00 60.91 101 LEU A C 1
ATOM 795 O O . LEU A 1 101 ? -2.711 8.429 34.850 1.00 60.91 101 LEU A O 1
ATOM 799 N N . CYS A 1 102 ? -3.291 7.026 36.504 1.00 68.31 102 CYS A N 1
ATOM 800 C CA . CYS A 1 102 ? -2.759 7.867 37.574 1.00 68.31 102 CYS A CA 1
ATOM 801 C C . CYS A 1 102 ? -1.530 7.204 38.191 1.00 68.31 102 CYS A C 1
ATOM 803 O O . CYS A 1 102 ? -1.617 6.123 38.781 1.00 68.31 102 CYS A O 1
ATOM 805 N N . CYS A 1 103 ? -0.392 7.885 38.079 1.00 72.12 103 CYS A N 1
ATOM 806 C CA . CYS A 1 103 ? 0.860 7.487 38.706 1.00 72.12 103 CYS A CA 1
ATOM 807 C C . CYS A 1 103 ? 1.014 8.213 40.044 1.00 72.12 103 CYS A C 1
ATOM 809 O O . CYS A 1 103 ? 0.980 9.442 40.094 1.00 72.12 103 CYS A O 1
ATOM 811 N N . SER A 1 104 ? 1.211 7.458 41.122 1.00 81.19 104 SER A N 1
ATOM 812 C CA . SER A 1 104 ? 1.535 7.996 42.443 1.00 81.19 104 SER A CA 1
ATOM 813 C C . SER A 1 104 ? 2.707 7.223 43.062 1.00 81.19 104 SER A C 1
ATOM 815 O O . SER A 1 104 ? 2.973 6.093 42.645 1.00 81.19 104 SER A O 1
ATOM 817 N N . PRO A 1 105 ? 3.383 7.768 44.090 1.00 74.75 105 PRO A N 1
ATOM 818 C CA . PRO A 1 105 ? 4.435 7.046 44.814 1.00 74.75 105 PRO A CA 1
ATOM 819 C C . PRO A 1 105 ? 3.937 5.754 45.477 1.00 74.75 105 PRO A C 1
ATOM 821 O O . PRO A 1 105 ? 4.725 4.859 45.759 1.00 74.75 105 PRO A O 1
ATOM 824 N N . TYR A 1 106 ? 2.627 5.666 45.725 1.00 80.94 106 TYR A N 1
ATOM 825 C CA . TYR A 1 106 ? 1.972 4.542 46.389 1.00 80.94 106 TYR A CA 1
ATOM 826 C C . TYR A 1 106 ? 1.438 3.493 45.407 1.00 80.94 106 TYR A C 1
ATOM 828 O O . TYR A 1 106 ? 0.924 2.464 45.836 1.00 80.94 106 TYR A O 1
ATOM 836 N N . GLY A 1 107 ? 1.557 3.733 44.097 1.00 74.38 107 GLY A N 1
ATOM 837 C CA . GLY A 1 107 ? 1.162 2.776 43.072 1.00 74.38 107 GLY A CA 1
ATOM 838 C C . GLY A 1 107 ? 0.569 3.408 41.817 1.00 74.38 107 GLY A C 1
ATOM 839 O O . GLY A 1 107 ? 0.389 4.626 41.708 1.00 74.38 107 GLY A O 1
ATOM 840 N N . MET A 1 108 ? 0.258 2.529 40.867 1.00 84.88 108 MET A N 1
ATOM 841 C CA . MET A 1 108 ? -0.358 2.844 39.584 1.00 84.88 108 MET A CA 1
ATOM 842 C C . MET A 1 108 ? -1.831 2.443 39.627 1.00 84.88 108 MET A C 1
ATOM 844 O O . MET A 1 108 ? -2.152 1.299 39.937 1.00 84.88 108 MET A O 1
ATOM 848 N N . THR A 1 109 ? -2.724 3.380 39.311 1.00 71.25 109 THR A N 1
ATOM 849 C CA . THR A 1 109 ? -4.154 3.082 39.157 1.00 71.25 109 THR A CA 1
ATOM 850 C C . THR A 1 109 ? -4.523 3.160 37.684 1.00 71.25 109 THR A C 1
ATOM 852 O O . THR A 1 109 ? -4.357 4.211 37.061 1.00 71.25 109 THR A O 1
ATOM 855 N N . VAL A 1 110 ? -5.026 2.050 37.146 1.00 69.69 110 VAL A N 1
ATOM 856 C CA . VAL A 1 110 ? -5.555 1.950 35.783 1.00 69.69 110 VAL A CA 1
ATOM 857 C C . VAL A 1 110 ? -7.074 1.946 35.875 1.00 69.69 110 VAL A C 1
ATOM 859 O O . VAL A 1 110 ? -7.650 1.063 36.5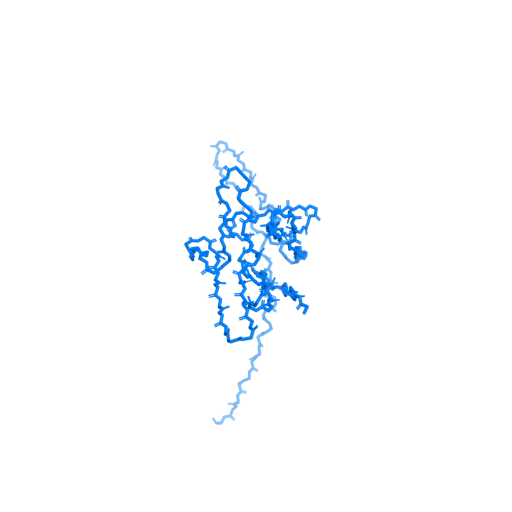08 1.00 69.69 110 VAL A O 1
ATOM 862 N N . ARG A 1 111 ? -7.735 2.929 35.262 1.00 61.06 111 ARG A N 1
ATOM 863 C CA . ARG A 1 111 ? -9.188 2.884 35.072 1.00 61.06 111 ARG A CA 1
ATOM 864 C C . ARG A 1 111 ? -9.469 2.188 33.748 1.00 61.06 111 ARG A C 1
ATOM 866 O O . ARG A 1 111 ? -9.199 2.752 32.689 1.00 61.06 111 ARG A O 1
ATOM 873 N N . VAL A 1 112 ? -9.964 0.958 33.828 1.00 63.88 112 VAL A N 1
ATOM 874 C CA . VAL A 1 112 ? -10.478 0.219 32.674 1.00 63.88 112 VAL A CA 1
ATOM 875 C C . VAL A 1 112 ? -11.971 0.520 32.597 1.00 63.88 112 VAL A C 1
ATOM 877 O O . VAL A 1 112 ? -12.723 0.122 33.481 1.00 63.88 112 VAL A O 1
ATOM 880 N N . GLU A 1 113 ? -12.394 1.283 31.592 1.00 58.97 113 GLU A N 1
ATOM 881 C CA . GLU A 1 113 ? -13.809 1.324 31.223 1.00 58.97 113 GLU A CA 1
ATOM 882 C C . GLU A 1 113 ? -14.080 0.059 30.404 1.00 58.97 113 GLU A C 1
ATOM 884 O O . GLU A 1 113 ? -13.637 -0.056 29.262 1.00 58.97 113 GLU A O 1
ATOM 889 N N . GLU A 1 114 ? -14.737 -0.928 31.018 1.00 49.62 114 GLU A N 1
ATOM 890 C CA . GLU A 1 114 ? -15.265 -2.084 30.297 1.00 49.62 114 GLU A CA 1
ATOM 891 C C . GLU A 1 114 ? -16.348 -1.591 29.336 1.00 49.62 114 GLU A C 1
ATOM 893 O O . GLU A 1 114 ? -17.441 -1.192 29.743 1.00 49.62 114 GLU A O 1
ATOM 898 N N . VAL A 1 115 ? -16.035 -1.591 28.040 1.00 53.75 115 VAL A N 1
ATOM 899 C CA . VAL A 1 115 ? -17.061 -1.484 27.009 1.00 53.75 115 VAL A CA 1
ATOM 900 C C . VAL A 1 115 ? -17.726 -2.847 26.941 1.00 53.75 115 VAL A C 1
ATOM 902 O O . VAL A 1 115 ? -17.125 -3.821 26.487 1.00 53.75 115 VAL A O 1
ATOM 905 N N . LEU A 1 116 ? -18.963 -2.906 27.428 1.00 42.59 116 LEU A N 1
ATOM 906 C CA . LEU A 1 116 ? -19.886 -3.986 27.125 1.00 42.59 116 LEU A CA 1
ATOM 907 C C . LEU A 1 116 ? -19.999 -4.060 25.600 1.00 42.59 116 LEU A C 1
ATOM 909 O O . LEU A 1 116 ? -20.694 -3.258 24.977 1.00 42.59 116 LEU A O 1
ATOM 913 N N . ASN A 1 117 ? -19.305 -5.018 24.991 1.00 42.03 117 ASN A N 1
ATOM 914 C CA . ASN A 1 117 ? -19.848 -5.615 23.789 1.00 42.03 117 ASN A CA 1
ATOM 915 C C . ASN A 1 117 ? -21.134 -6.289 24.256 1.00 42.03 117 ASN A C 1
ATOM 917 O O . ASN A 1 117 ? -21.084 -7.285 24.978 1.00 42.03 117 ASN A O 1
ATOM 921 N N . GLU A 1 118 ? -22.279 -5.712 23.905 1.00 36.84 118 GLU A N 1
ATOM 922 C CA . GLU A 1 118 ? -23.533 -6.453 23.900 1.00 36.84 118 GLU A CA 1
ATOM 923 C C . GLU A 1 118 ? -23.390 -7.559 22.844 1.00 36.84 118 GLU A C 1
ATOM 925 O O . GLU A 1 118 ? -23.809 -7.421 21.698 1.00 36.84 118 GLU A O 1
ATOM 930 N N . GLU A 1 119 ? -22.724 -8.654 23.212 1.00 42.91 119 GLU A N 1
ATOM 931 C CA . GLU A 1 119 ? -23.002 -9.942 22.604 1.00 42.91 119 GLU A CA 1
ATOM 932 C C . GLU A 1 119 ? -24.349 -10.369 23.182 1.00 42.91 119 GLU A C 1
ATOM 934 O O . GLU A 1 119 ? -24.461 -10.771 24.341 1.00 42.91 119 GLU A O 1
ATOM 939 N N . GLU A 1 120 ? -25.401 -10.167 22.394 1.00 33.12 120 GLU A N 1
ATOM 940 C CA . GLU A 1 120 ? -26.724 -10.690 22.697 1.00 33.12 120 GLU A CA 1
ATOM 941 C C . GLU A 1 120 ? -26.606 -12.221 22.868 1.00 33.12 120 GLU A C 1
ATOM 943 O O . GLU A 1 120 ? -26.185 -12.909 21.930 1.00 33.12 120 GLU A O 1
ATOM 948 N N . PRO A 1 121 ? -26.943 -12.800 24.036 1.00 38.09 121 PRO A N 1
ATOM 949 C CA . PRO A 1 121 ? -26.908 -14.240 24.203 1.00 38.09 121 PRO A CA 1
ATOM 950 C C . PRO A 1 121 ? -28.124 -14.826 23.484 1.00 38.09 121 PRO A C 1
ATOM 952 O O . PRO A 1 121 ? -29.235 -14.836 24.014 1.00 38.09 121 PRO A O 1
ATOM 955 N N . SER A 1 122 ? -27.927 -15.345 22.272 1.00 33.81 122 SER A N 1
ATOM 956 C CA . SER A 1 122 ? -28.950 -16.151 21.600 1.00 33.81 122 SER A CA 1
ATOM 957 C C . SER A 1 122 ? -29.055 -17.522 22.279 1.00 33.81 122 SER A C 1
ATOM 959 O O . SER A 1 122 ? -28.422 -18.510 21.910 1.00 33.81 122 SER A O 1
ATOM 961 N N . ILE A 1 123 ? -29.867 -17.575 23.333 1.00 46.56 123 ILE A N 1
ATOM 962 C CA . ILE A 1 123 ? -30.265 -18.805 24.016 1.00 46.56 123 ILE A CA 1
ATOM 963 C C . ILE A 1 123 ? -31.292 -19.515 23.129 1.00 46.56 123 ILE A C 1
ATOM 965 O O . ILE A 1 123 ? -32.480 -19.219 23.197 1.00 46.56 123 ILE A O 1
ATOM 969 N N . ASN A 1 124 ? -30.859 -20.485 22.323 1.00 36.41 124 ASN A N 1
ATOM 970 C CA . ASN A 1 124 ? -31.769 -21.449 21.698 1.00 36.41 124 ASN A CA 1
ATOM 971 C C . ASN A 1 124 ? -31.593 -22.825 22.347 1.00 36.41 124 ASN A C 1
ATOM 973 O O . ASN A 1 124 ? -30.920 -23.710 21.822 1.00 36.41 124 ASN A O 1
ATOM 977 N N . GLY A 1 125 ? -32.223 -23.000 23.509 1.00 39.94 125 GLY A N 1
ATOM 978 C CA . GLY A 1 125 ? -32.502 -24.319 24.069 1.00 39.94 125 GLY A CA 1
ATOM 979 C C . GLY A 1 125 ? -33.742 -24.909 23.398 1.00 39.94 125 GLY A C 1
ATOM 980 O O . GLY A 1 125 ? -34.831 -24.356 23.524 1.00 39.94 125 GLY A O 1
ATOM 981 N N . THR A 1 126 ? -33.586 -26.028 22.689 1.00 42.44 126 THR A N 1
ATOM 982 C CA . THR A 1 126 ? -34.715 -26.851 22.227 1.00 42.44 126 THR A CA 1
ATOM 983 C C . THR A 1 126 ? -34.867 -28.025 23.187 1.00 42.44 126 THR A C 1
ATOM 985 O O . THR A 1 126 ? -33.938 -28.813 23.342 1.00 42.44 126 THR A O 1
ATOM 988 N N . PHE A 1 127 ? -36.024 -28.119 23.843 1.00 43.19 127 PHE A N 1
ATOM 989 C CA . PHE A 1 127 ? -36.447 -29.313 24.574 1.00 43.19 127 PHE A CA 1
ATOM 990 C C . PHE A 1 127 ? -36.698 -30.452 23.574 1.00 43.19 127 PHE A C 1
ATOM 992 O O . PHE A 1 127 ? -37.531 -30.304 22.678 1.00 43.19 127 PHE A O 1
ATOM 999 N N . VAL A 1 128 ? -36.010 -31.577 23.762 1.00 47.94 128 VAL A N 1
ATOM 1000 C CA . VAL A 1 128 ? -36.401 -32.914 23.285 1.00 47.94 128 VAL A CA 1
ATOM 1001 C C . VAL A 1 128 ? -36.200 -33.911 24.410 1.00 47.94 128 VAL A C 1
ATOM 1003 O O . VAL A 1 128 ? -35.150 -33.819 25.084 1.00 47.94 128 VAL A O 1
#

Foldseek 3Di:
DWDWDDDQFKIKIKDFPVQLQQKWFCPPVDDTHRLVPDDPPFQWDWDDDNTIIMIIGTLRGPQFDQDPQWTWGWMQRNNRIDIDIDHNDVVVVVVPPDQDWDDDPVDIDTRDDDDPPPPPPPDDDDDD

Secondary structure (DSSP, 8-state):
--EEEE-SSEEEEEEEHHHHTTEEE--TTSPPEEGGG--GGGSEEEEE-SSEEEEEEETTSTT-EEETTEEEEEEEETTEEEEEEEEPPHHHHHHTSPPEEEEETTEEEEE-------------PPP-

pLDDT: mean 81.62, std 19.04, range [33.12, 97.62]

Radius of gyration: 20.8 Å; chains: 1; bounding box: 51×47×63 Å